Protein AF-A0A969NCY0-F1 (afdb_monomer_lite)

pLDDT: mean 91.74, std 10.06, range [54.0, 98.75]

Foldseek 3Di:
DVVLVVVLLVVCVVQLAQAFEEEEEQDQFQADDDPDPPDLDGHGAVLSLVLLLLQQVRPRYQYEYAYPDDPVSQVVNQVVSVVSNHHHNYYNADVCDACVNDVDDHCPPPGDGSYYGDVVVPHNRNPCSVVSSVVSVVCVVVVSHRDPPGHRPD

Secondary structure (DSSP, 8-state):
-HHHHHHHHHHHHHHT---EEEEE-SBTTTB-----TT-----BPTTHHHHHHHHHT-TTEEEEE---S-HHHHHHHHHHHHHTT---SEES--TT--TTS-SS---SSS---SEEE-GGGT--TTTHHHHHHHHHHHHHHHT----TT-----

Sequence (154 aa):
MITQIKKTFQVSHEKSWYETYWAFDFHGTIIKPTYDLNDRSLDYYPYAKRTMQMLSAREDIVLISWTSSYPHEIDEYLKKFEEDGIKFDHKQCNPGISSNMGNFGYYETKFYFNVLFEDKAGFQSDEEWEEIHEYLKWCEKTNYLPDPRWTAKY

Radius of gyration: 15.7 Å; chains: 1; bounding box: 36×31×40 Å

Structure (mmCIF, N/CA/C/O backbone):
data_AF-A0A969NCY0-F1
#
_entry.id   AF-A0A969NCY0-F1
#
loop_
_atom_site.group_PDB
_atom_site.id
_atom_site.type_symbol
_atom_site.label_atom_id
_atom_site.label_alt_id
_atom_site.label_comp_id
_atom_site.label_asym_id
_atom_site.label_entity_id
_atom_site.label_seq_id
_atom_site.pdbx_PDB_ins_code
_atom_site.Cartn_x
_atom_site.Cartn_y
_atom_site.Cartn_z
_atom_site.occupancy
_atom_site.B_iso_or_equiv
_atom_site.auth_seq_id
_atom_site.auth_comp_id
_atom_site.auth_asym_id
_atom_site.auth_atom_id
_atom_site.pdbx_PDB_model_num
ATOM 1 N N . MET A 1 1 ? 0.830 9.718 3.954 1.00 92.94 1 MET A N 1
ATOM 2 C CA . MET A 1 1 ? 0.309 8.784 2.929 1.00 92.94 1 MET A CA 1
ATOM 3 C C . MET A 1 1 ? -1.051 9.182 2.371 1.00 92.94 1 MET A C 1
ATOM 5 O O . MET A 1 1 ? -1.187 9.276 1.153 1.00 92.94 1 MET A O 1
ATOM 9 N N . ILE A 1 2 ? -2.058 9.452 3.209 1.00 96.06 2 ILE A N 1
ATOM 10 C CA . ILE A 1 2 ? -3.447 9.661 2.758 1.00 96.06 2 ILE A CA 1
ATOM 11 C C . ILE A 1 2 ? -3.612 10.683 1.619 1.00 96.06 2 ILE A C 1
ATOM 13 O O . ILE A 1 2 ? -4.373 10.467 0.677 1.00 96.06 2 ILE A O 1
ATOM 17 N N . THR A 1 3 ? -2.866 11.789 1.674 1.00 96.00 3 THR A N 1
ATOM 18 C CA . THR A 1 3 ? -2.910 12.861 0.676 1.00 96.00 3 THR A CA 1
ATOM 19 C C . THR A 1 3 ? -2.478 12.349 -0.694 1.00 96.00 3 THR A C 1
ATOM 21 O O . THR A 1 3 ? -3.076 12.713 -1.704 1.00 96.00 3 THR A O 1
ATOM 24 N N . GLN A 1 4 ? -1.478 11.464 -0.732 1.00 96.06 4 GLN A N 1
ATOM 25 C CA . GLN A 1 4 ? -0.986 10.859 -1.965 1.00 96.06 4 GLN A CA 1
ATOM 26 C C . GLN A 1 4 ? -1.998 9.866 -2.548 1.00 96.06 4 GLN A C 1
ATOM 28 O O . GLN A 1 4 ? -2.196 9.856 -3.762 1.00 96.06 4 GLN A O 1
ATOM 33 N N . ILE A 1 5 ? -2.690 9.091 -1.708 1.00 97.75 5 ILE A N 1
ATOM 34 C CA . ILE A 1 5 ? -3.761 8.183 -2.151 1.00 97.75 5 ILE A CA 1
ATOM 35 C C . ILE A 1 5 ? -4.934 8.977 -2.741 1.00 97.75 5 ILE A C 1
ATOM 37 O O . ILE A 1 5 ? -5.347 8.716 -3.869 1.00 97.75 5 ILE A O 1
ATOM 41 N N . LYS A 1 6 ? -5.416 10.007 -2.030 1.00 97.88 6 LYS A N 1
ATOM 42 C CA . LYS A 1 6 ? -6.488 10.900 -2.514 1.00 97.88 6 LYS A CA 1
ATOM 43 C C . LYS A 1 6 ? -6.127 11.532 -3.858 1.00 97.88 6 LYS A C 1
ATOM 45 O O . LYS A 1 6 ? -6.930 11.516 -4.786 1.00 97.88 6 LYS A O 1
ATOM 50 N N . LYS A 1 7 ? -4.896 12.039 -3.981 1.00 97.56 7 LYS A N 1
ATOM 51 C CA . LYS A 1 7 ? -4.375 12.596 -5.234 1.00 97.56 7 LYS A CA 1
ATOM 52 C C . LYS A 1 7 ? -4.307 11.545 -6.344 1.00 97.56 7 LYS A C 1
ATOM 54 O O . LYS A 1 7 ? -4.631 11.855 -7.484 1.00 97.56 7 LYS A O 1
ATOM 59 N N . THR A 1 8 ? -3.896 10.320 -6.024 1.00 96.62 8 THR A N 1
ATOM 60 C CA . THR A 1 8 ? -3.814 9.217 -6.993 1.00 96.62 8 THR A CA 1
ATOM 61 C C . THR A 1 8 ? -5.185 8.883 -7.565 1.00 96.62 8 THR A C 1
ATOM 63 O O . THR A 1 8 ? -5.330 8.851 -8.785 1.00 96.62 8 THR A O 1
ATOM 66 N N . PHE A 1 9 ? -6.206 8.729 -6.716 1.00 96.25 9 PHE A N 1
ATOM 67 C CA . PHE A 1 9 ? -7.572 8.510 -7.195 1.00 96.25 9 PHE A CA 1
ATOM 68 C C . PHE A 1 9 ? -8.100 9.711 -7.978 1.00 96.25 9 PHE A C 1
ATOM 70 O O . PHE A 1 9 ? -8.630 9.527 -9.068 1.00 96.25 9 PHE A O 1
ATOM 77 N N . GLN A 1 10 ? -7.872 10.944 -7.515 1.00 96.81 10 GLN A N 1
ATOM 78 C CA . GLN A 1 10 ? -8.254 12.132 -8.282 1.00 96.81 10 GLN A CA 1
ATOM 79 C C . GLN A 1 10 ? -7.663 12.111 -9.703 1.00 96.81 10 GLN A C 1
ATOM 81 O O . GLN A 1 10 ? -8.394 12.296 -10.675 1.00 96.81 10 GLN A O 1
ATOM 86 N N . VAL A 1 11 ? -6.362 11.837 -9.837 1.00 94.31 11 VAL A N 1
ATOM 87 C CA . VAL A 1 11 ? -5.693 11.747 -11.145 1.00 94.31 11 VAL A CA 1
ATOM 88 C C . VAL A 1 11 ? -6.251 10.594 -11.979 1.00 94.31 11 VAL A C 1
ATOM 90 O O . VAL A 1 11 ? -6.482 10.779 -13.172 1.00 94.31 11 VAL A O 1
ATOM 93 N N . SER A 1 12 ? -6.501 9.431 -11.373 1.00 93.69 12 SER A N 1
ATOM 94 C CA . SER A 1 12 ? -7.128 8.293 -12.058 1.00 93.69 12 SER A CA 1
ATOM 95 C C . SER A 1 12 ? -8.492 8.679 -12.644 1.00 93.69 12 SER A C 1
ATOM 97 O O . SER A 1 12 ? -8.733 8.437 -13.827 1.00 93.69 12 SER A O 1
ATOM 99 N N . HIS A 1 13 ? -9.329 9.398 -11.890 1.00 94.25 13 HIS A N 1
ATOM 100 C CA . HIS A 1 13 ? -10.603 9.921 -12.387 1.00 94.25 13 HIS A CA 1
ATOM 101 C C . HIS A 1 13 ? -10.423 10.950 -13.519 1.00 94.25 13 HIS A C 1
ATOM 103 O O . HIS A 1 13 ? -11.091 10.856 -14.550 1.00 94.25 13 HIS A O 1
ATOM 109 N N . GLU A 1 14 ? -9.503 11.909 -13.370 1.00 93.88 14 GLU A N 1
ATOM 110 C CA . GLU A 1 14 ? -9.234 12.947 -14.381 1.00 93.88 14 GLU A CA 1
ATOM 111 C C . GLU A 1 14 ? -8.685 12.376 -15.697 1.00 93.88 14 GLU A C 1
ATOM 113 O O . GLU A 1 14 ? -8.973 12.896 -16.778 1.00 93.88 14 GLU A O 1
ATOM 118 N N . LYS A 1 15 ? -7.876 11.316 -15.616 1.00 90.81 15 LYS A N 1
ATOM 119 C CA . LYS A 1 15 ? -7.240 10.666 -16.771 1.00 90.81 15 LYS A CA 1
ATOM 120 C C . LYS A 1 15 ? -8.022 9.478 -17.312 1.00 90.81 15 LYS A C 1
ATOM 122 O O . LYS A 1 15 ? -7.658 8.957 -18.366 1.00 90.81 15 LYS A O 1
ATOM 127 N N . SER A 1 16 ? -9.099 9.086 -16.634 1.00 93.00 16 SER A N 1
ATOM 128 C CA . SER A 1 16 ? -9.823 7.849 -16.914 1.00 93.00 16 SER A CA 1
ATOM 129 C C . SER A 1 16 ? -8.874 6.645 -16.908 1.00 93.00 16 SER A C 1
ATOM 131 O O . SER A 1 16 ? -8.824 5.890 -17.874 1.00 93.00 16 SER A O 1
ATOM 133 N N . TRP A 1 17 ? -8.065 6.508 -15.857 1.00 91.44 17 TRP A N 1
ATOM 134 C CA . TRP A 1 17 ? -7.261 5.311 -15.616 1.00 91.44 17 TRP A CA 1
ATOM 135 C C . TRP A 1 17 ? -8.047 4.370 -14.720 1.00 91.44 17 TRP A C 1
ATOM 137 O O . TRP A 1 17 ? -8.427 4.769 -13.621 1.00 91.44 17 TRP A O 1
ATOM 147 N N . TYR A 1 18 ? -8.288 3.149 -15.190 1.00 92.75 18 TYR A N 1
ATOM 148 C CA . TYR A 1 18 ? -8.900 2.123 -14.355 1.00 92.75 18 TYR A CA 1
ATOM 149 C C . TYR A 1 18 ? -7.905 1.621 -13.309 1.00 92.75 18 TYR A C 1
ATOM 151 O O . TYR A 1 18 ? -8.129 1.814 -12.124 1.00 92.75 18 TYR A O 1
ATOM 159 N N . GLU A 1 19 ? -6.766 1.089 -13.750 1.00 92.06 19 GLU A N 1
ATOM 160 C CA . GLU A 1 19 ? -5.767 0.513 -12.851 1.00 92.06 19 GLU A CA 1
ATOM 161 C C . GLU A 1 19 ? -4.801 1.557 -12.283 1.00 92.06 19 GLU A C 1
ATOM 163 O O . GLU A 1 19 ? -4.302 2.440 -12.992 1.00 92.06 19 GLU A O 1
ATOM 168 N N . THR A 1 20 ? -4.463 1.393 -11.005 1.00 93.69 20 THR A N 1
ATOM 169 C CA . THR A 1 20 ? -3.332 2.073 -10.361 1.00 93.69 20 THR A CA 1
ATOM 170 C C . THR A 1 20 ? -2.407 1.062 -9.685 1.00 93.69 20 THR A C 1
ATOM 172 O O . THR A 1 20 ? -2.855 0.055 -9.155 1.00 93.69 20 THR A O 1
ATOM 175 N N . TYR A 1 21 ? -1.102 1.331 -9.687 1.00 94.50 21 TYR A N 1
ATOM 176 C CA . TYR A 1 21 ? -0.048 0.397 -9.278 1.00 94.50 21 TYR A CA 1
ATOM 177 C C . TYR A 1 21 ? 0.490 0.770 -7.896 1.00 94.50 21 TYR A C 1
ATOM 179 O O . TYR A 1 21 ? 0.992 1.882 -7.704 1.00 94.50 21 TYR A O 1
ATOM 187 N N . TRP A 1 22 ? 0.344 -0.119 -6.918 1.00 97.56 22 TRP A N 1
ATOM 188 C CA . TRP A 1 22 ? 0.642 0.152 -5.512 1.00 97.56 22 TRP A CA 1
ATOM 189 C C . TRP A 1 22 ? 1.689 -0.841 -5.013 1.00 97.56 22 TRP A C 1
ATOM 191 O O . TRP A 1 22 ? 1.465 -2.049 -5.002 1.00 97.56 22 TRP A O 1
ATOM 201 N N . ALA A 1 23 ? 2.847 -0.324 -4.616 1.00 97.88 23 ALA A N 1
ATOM 202 C CA . ALA A 1 23 ? 3.978 -1.120 -4.158 1.00 97.88 23 ALA A CA 1
ATOM 203 C C . ALA A 1 23 ? 4.056 -1.120 -2.629 1.00 97.88 23 ALA A C 1
ATOM 205 O O . ALA A 1 23 ? 3.915 -0.060 -2.015 1.00 97.88 23 ALA A O 1
ATOM 206 N N . PHE A 1 24 ? 4.298 -2.286 -2.030 1.00 98.44 24 PHE A N 1
ATOM 207 C CA . PHE A 1 24 ? 4.342 -2.457 -0.577 1.00 98.44 24 PHE A CA 1
ATOM 208 C C . PHE A 1 24 ? 5.585 -3.208 -0.121 1.00 98.44 24 PHE A C 1
ATOM 210 O O . PHE A 1 24 ? 5.797 -4.349 -0.538 1.00 98.44 24 PHE A O 1
ATOM 217 N N . ASP A 1 25 ? 6.322 -2.621 0.816 1.00 97.81 25 ASP A N 1
ATOM 218 C CA . ASP A 1 25 ? 7.217 -3.392 1.672 1.00 97.81 25 ASP A CA 1
ATOM 219 C C . ASP A 1 25 ? 6.415 -4.207 2.697 1.00 97.81 25 ASP A C 1
ATOM 221 O O . ASP A 1 25 ? 5.229 -3.972 2.954 1.00 97.81 25 ASP A O 1
ATOM 225 N N . PHE A 1 26 ? 7.063 -5.211 3.277 1.00 96.62 26 PHE A N 1
ATOM 226 C CA . PHE A 1 26 ? 6.469 -6.087 4.278 1.00 96.62 26 PHE A CA 1
ATOM 227 C C . PHE A 1 26 ? 6.839 -5.629 5.685 1.00 96.62 26 PHE A C 1
ATOM 229 O O . PHE A 1 26 ? 5.966 -5.206 6.449 1.00 96.62 26 PHE A O 1
ATOM 236 N N . HIS A 1 27 ? 8.124 -5.705 6.025 1.00 96.00 27 HIS A N 1
ATOM 237 C CA . HIS A 1 27 ? 8.624 -5.470 7.375 1.00 96.00 27 HIS A CA 1
ATOM 238 C C . HIS A 1 27 ? 8.675 -3.982 7.702 1.00 96.00 27 HIS A C 1
ATOM 240 O O . HIS A 1 27 ? 9.209 -3.193 6.941 1.00 96.00 27 HIS A O 1
ATOM 246 N N . GLY A 1 28 ? 8.119 -3.592 8.845 1.00 96.38 28 GLY A N 1
ATOM 247 C CA . GLY A 1 28 ? 7.993 -2.180 9.204 1.00 96.38 28 GLY A CA 1
ATOM 248 C C . GLY A 1 28 ? 6.834 -1.477 8.499 1.00 96.38 28 GLY A C 1
ATOM 249 O O . GLY A 1 28 ? 6.498 -0.368 8.893 1.00 96.38 28 GLY A O 1
ATOM 250 N 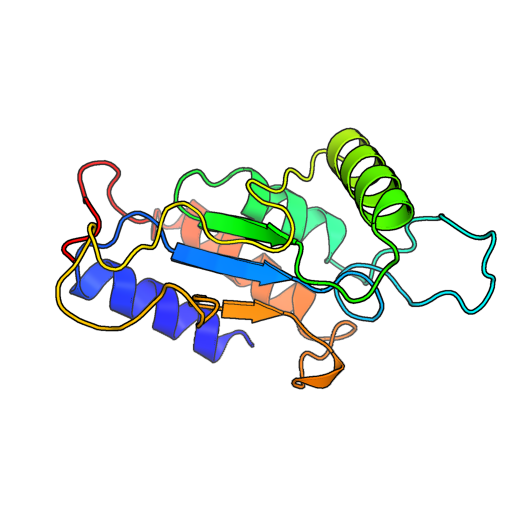N . THR A 1 29 ? 6.174 -2.127 7.531 1.00 97.94 29 THR A N 1
ATOM 251 C CA . THR A 1 29 ? 5.093 -1.549 6.715 1.00 97.94 29 THR A CA 1
ATOM 252 C C . THR A 1 29 ? 3.754 -2.250 6.959 1.00 97.94 29 THR A C 1
ATOM 254 O O . THR A 1 29 ? 2.833 -1.666 7.531 1.00 97.94 29 THR A O 1
ATOM 257 N N . ILE A 1 30 ? 3.624 -3.520 6.563 1.00 98.31 30 ILE A N 1
ATOM 258 C CA . ILE A 1 30 ? 2.405 -4.324 6.775 1.00 98.31 30 ILE A CA 1
ATOM 259 C C . ILE A 1 30 ? 2.504 -5.101 8.091 1.00 98.31 30 ILE A C 1
ATOM 261 O O . ILE A 1 30 ? 1.542 -5.159 8.864 1.00 98.31 30 ILE A O 1
ATOM 265 N N . ILE A 1 31 ? 3.678 -5.681 8.344 1.00 97.56 31 ILE A N 1
ATOM 266 C CA . ILE A 1 31 ? 3.986 -6.495 9.521 1.00 97.56 31 ILE A CA 1
ATOM 267 C C . ILE A 1 31 ? 5.156 -5.893 10.290 1.00 97.56 31 ILE A C 1
ATOM 269 O O . ILE A 1 31 ? 6.061 -5.295 9.705 1.00 97.56 31 ILE A O 1
ATOM 273 N N . LYS A 1 32 ? 5.164 -6.065 11.609 1.00 96.12 32 LYS A N 1
ATOM 274 C CA . LYS A 1 32 ? 6.270 -5.630 12.455 1.00 96.12 32 LYS A CA 1
ATOM 275 C C . LYS A 1 32 ? 7.542 -6.398 12.075 1.00 96.12 32 LYS A C 1
ATOM 277 O O . LYS A 1 32 ? 7.474 -7.589 11.761 1.00 96.12 32 LYS A O 1
ATOM 282 N N . PRO A 1 33 ? 8.709 -5.734 12.055 1.00 93.00 33 PRO A N 1
ATOM 283 C CA . PRO A 1 33 ? 9.962 -6.407 11.755 1.00 93.00 33 PRO A CA 1
ATOM 284 C C . PRO A 1 33 ? 10.301 -7.410 12.862 1.00 93.00 33 PRO A C 1
ATOM 286 O O . PRO A 1 33 ? 10.153 -7.114 14.049 1.00 93.00 33 PRO A O 1
ATOM 289 N N . THR A 1 34 ? 10.808 -8.576 12.473 1.00 86.44 34 THR A N 1
ATOM 290 C CA . THR A 1 34 ? 11.402 -9.549 13.392 1.00 86.44 34 THR A CA 1
ATOM 291 C C . THR A 1 34 ? 12.913 -9.559 13.155 1.00 86.44 34 THR A C 1
ATOM 293 O O . THR A 1 34 ? 13.381 -9.502 12.020 1.00 86.44 34 THR A O 1
ATOM 296 N N . TYR A 1 35 ? 13.704 -9.587 14.229 1.00 78.81 35 TYR A N 1
ATOM 297 C CA . TYR A 1 35 ? 15.164 -9.752 14.131 1.00 78.81 35 TYR A CA 1
ATOM 298 C C . TYR A 1 35 ? 15.589 -11.222 14.266 1.00 78.81 35 TYR A C 1
ATOM 300 O O . TYR A 1 35 ? 16.781 -11.530 14.260 1.00 78.81 35 TYR A O 1
ATOM 308 N N . ASP A 1 36 ? 14.619 -12.131 14.398 1.00 83.38 36 ASP A N 1
ATOM 309 C CA . ASP A 1 36 ? 14.837 -13.572 14.377 1.00 83.38 36 ASP A CA 1
ATOM 310 C C . ASP A 1 36 ? 14.699 -14.085 12.942 1.00 83.38 36 ASP A C 1
ATOM 312 O O . ASP A 1 36 ? 13.612 -14.111 12.366 1.00 83.38 36 ASP A O 1
ATOM 316 N N . LEU A 1 37 ? 15.821 -14.539 12.385 1.00 75.38 37 LEU A N 1
ATOM 317 C CA . LEU A 1 37 ? 15.901 -15.091 11.035 1.00 75.38 37 LEU A CA 1
ATOM 318 C C . LEU A 1 37 ? 15.066 -16.360 10.837 1.00 75.38 37 LEU A C 1
ATOM 320 O O . LEU A 1 37 ? 14.914 -16.771 9.692 1.00 75.38 37 LEU A O 1
ATOM 324 N N . ASN A 1 38 ? 14.513 -16.971 11.886 1.00 81.50 38 ASN A N 1
ATOM 325 C CA . ASN A 1 38 ? 13.611 -18.123 11.786 1.00 81.50 38 ASN A CA 1
ATOM 326 C C . ASN A 1 38 ? 12.146 -17.769 12.068 1.00 81.50 38 ASN A C 1
ATOM 328 O O . ASN A 1 38 ? 11.263 -18.589 11.811 1.00 81.50 38 ASN A O 1
ATOM 332 N N . ASP A 1 39 ? 11.870 -16.568 12.582 1.00 84.69 39 ASP A N 1
ATOM 333 C CA . ASP A 1 39 ? 10.503 -16.123 12.807 1.00 84.69 39 ASP A CA 1
ATOM 334 C C . ASP A 1 39 ? 9.885 -15.697 11.475 1.00 84.69 39 ASP A C 1
ATOM 336 O O . ASP A 1 39 ? 10.432 -14.891 10.720 1.00 84.69 39 ASP A O 1
ATOM 340 N N . ARG A 1 40 ? 8.740 -16.295 11.167 1.00 82.38 40 ARG A N 1
ATOM 341 C CA . ARG A 1 40 ? 7.941 -16.001 9.976 1.00 82.38 40 ARG A CA 1
ATOM 342 C C . ARG A 1 40 ? 6.495 -15.689 10.354 1.00 82.38 40 ARG A C 1
ATOM 344 O O . ARG A 1 40 ? 5.590 -15.906 9.546 1.00 82.38 40 ARG A O 1
ATOM 351 N N . SER A 1 41 ? 6.240 -15.312 11.600 1.00 89.19 41 SER A N 1
ATOM 352 C CA . SER A 1 41 ? 4.918 -14.896 12.050 1.00 89.19 41 SER A CA 1
ATOM 353 C C . SER A 1 41 ? 4.506 -13.586 11.374 1.00 89.19 41 SER A C 1
ATOM 355 O O . SER A 1 41 ? 5.339 -12.752 11.021 1.00 89.19 41 SER A O 1
ATOM 357 N N . LEU A 1 42 ? 3.202 -13.426 11.148 1.00 93.81 42 LEU A N 1
ATOM 358 C CA . LEU A 1 42 ? 2.634 -12.178 10.649 1.00 93.81 42 LEU A CA 1
ATOM 359 C C . LEU A 1 42 ? 2.066 -11.387 11.829 1.00 93.81 42 LEU A C 1
ATOM 361 O O . LEU A 1 42 ? 0.875 -11.475 12.131 1.00 93.81 42 LEU A O 1
ATOM 365 N N . ASP A 1 43 ? 2.917 -10.632 12.523 1.00 96.50 43 ASP A N 1
ATOM 366 C CA . ASP A 1 43 ? 2.448 -9.632 13.489 1.00 96.50 43 ASP A CA 1
ATOM 367 C C . ASP A 1 43 ? 2.108 -8.341 12.740 1.00 96.50 43 ASP A C 1
ATOM 369 O O . ASP A 1 43 ? 2.982 -7.538 12.426 1.00 96.50 43 ASP A O 1
ATOM 373 N N . TYR A 1 44 ? 0.839 -8.167 12.384 1.00 98.25 44 TYR A N 1
ATOM 374 C CA . TYR A 1 44 ? 0.381 -7.005 11.628 1.00 98.25 44 TYR A CA 1
ATOM 375 C C . TYR A 1 44 ? 0.417 -5.720 12.455 1.00 98.25 44 TYR A C 1
ATOM 377 O O . TYR A 1 44 ? 0.081 -5.706 13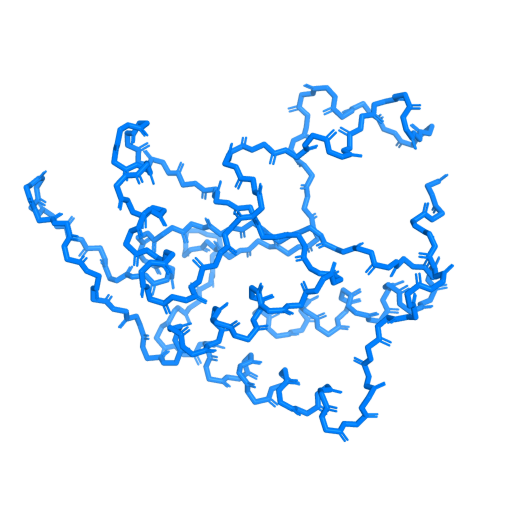.643 1.00 98.25 44 TYR A O 1
ATOM 385 N N . TYR A 1 45 ? 0.704 -4.602 11.789 1.00 98.31 45 TYR A N 1
ATOM 386 C CA . TYR A 1 45 ? 0.391 -3.295 12.360 1.00 98.31 45 TYR A CA 1
ATOM 387 C C . TYR A 1 45 ? -1.126 -3.134 12.562 1.00 98.31 45 TYR A C 1
ATOM 389 O O . TYR A 1 45 ? -1.921 -3.750 11.832 1.00 98.31 45 TYR A O 1
ATOM 397 N N . PRO A 1 46 ? -1.563 -2.313 13.537 1.00 98.12 46 PRO A N 1
ATOM 398 C CA . PRO A 1 46 ? -2.974 -1.994 13.701 1.00 98.12 46 PRO A CA 1
ATOM 399 C C . PRO A 1 46 ? -3.591 -1.574 12.364 1.00 98.12 46 PRO A C 1
ATOM 401 O O . PRO A 1 46 ? -3.006 -0.806 11.612 1.00 98.12 46 PRO A O 1
ATOM 404 N N . TYR A 1 47 ? -4.781 -2.098 12.059 1.00 98.38 47 TYR A N 1
ATOM 405 C CA . TYR A 1 47 ? -5.536 -1.814 10.830 1.00 98.38 47 TYR A CA 1
ATOM 406 C C . TYR A 1 47 ? -4.898 -2.327 9.522 1.00 98.38 47 TYR A C 1
ATOM 408 O O . TYR A 1 47 ? -5.628 -2.485 8.545 1.00 98.38 47 TYR A O 1
ATOM 416 N N . ALA A 1 48 ? -3.612 -2.693 9.490 1.00 98.56 48 ALA A N 1
ATOM 417 C CA . ALA A 1 48 ? -2.923 -3.131 8.274 1.00 98.56 48 ALA A CA 1
ATOM 418 C C . ALA A 1 48 ? -3.613 -4.327 7.606 1.00 98.56 48 ALA A C 1
ATOM 420 O O . ALA A 1 48 ? -4.002 -4.234 6.446 1.00 98.56 48 ALA A O 1
ATOM 421 N N . LYS A 1 49 ? -3.859 -5.420 8.347 1.00 98.69 49 LYS A N 1
ATOM 422 C CA . LYS A 1 49 ? -4.484 -6.640 7.796 1.00 98.69 49 LYS A CA 1
ATOM 423 C C . LYS A 1 49 ? -5.811 -6.351 7.090 1.00 98.69 49 LYS A C 1
ATOM 425 O O . LYS A 1 49 ? -5.984 -6.696 5.927 1.00 98.69 49 LYS A O 1
ATOM 430 N N . ARG A 1 50 ? -6.736 -5.675 7.777 1.00 98.44 50 ARG A N 1
ATOM 431 C CA . ARG A 1 50 ? -8.068 -5.357 7.236 1.00 98.44 50 ARG A CA 1
ATOM 432 C C . ARG A 1 50 ? -8.009 -4.375 6.066 1.00 98.44 50 ARG A C 1
ATOM 434 O O . ARG A 1 50 ? -8.789 -4.500 5.131 1.00 98.44 50 ARG A O 1
ATOM 441 N N . THR A 1 51 ? -7.083 -3.417 6.093 1.00 98.62 51 THR A N 1
ATOM 442 C CA . THR A 1 51 ? -6.879 -2.480 4.981 1.00 98.62 51 THR A CA 1
ATOM 443 C C . THR A 1 51 ? -6.298 -3.186 3.764 1.00 98.62 51 THR A C 1
ATOM 445 O O . THR A 1 51 ? -6.788 -2.979 2.659 1.00 98.62 51 THR A O 1
ATOM 448 N N . MET A 1 52 ? -5.323 -4.074 3.957 1.00 98.75 52 MET A N 1
ATOM 449 C CA . MET A 1 52 ? -4.754 -4.884 2.881 1.00 98.75 52 MET A CA 1
ATOM 450 C C . MET A 1 52 ? -5.789 -5.825 2.262 1.00 98.75 52 MET A C 1
ATOM 452 O O . MET A 1 52 ? -5.827 -5.943 1.044 1.00 98.75 52 MET A O 1
ATOM 456 N N . GLN A 1 53 ? -6.673 -6.426 3.065 1.00 98.69 53 GLN A N 1
ATOM 457 C CA . GLN A 1 53 ? -7.790 -7.228 2.554 1.00 98.69 53 GLN A CA 1
ATOM 458 C C . GLN A 1 53 ? -8.706 -6.398 1.640 1.00 98.69 53 GLN A C 1
ATOM 460 O O . GLN A 1 53 ? -9.009 -6.838 0.533 1.00 98.69 53 GLN A O 1
ATOM 465 N N . MET A 1 54 ? -9.085 -5.179 2.053 1.00 98.31 54 MET A N 1
ATOM 466 C CA . MET A 1 54 ? -9.888 -4.268 1.220 1.00 98.31 54 MET A CA 1
ATOM 467 C C . MET A 1 54 ? -9.173 -3.884 -0.077 1.00 98.31 54 MET A C 1
ATOM 469 O O . MET A 1 54 ? -9.780 -3.901 -1.142 1.00 98.31 54 MET A O 1
ATOM 473 N N . LEU A 1 55 ? -7.884 -3.547 0.006 1.00 98.12 55 LEU A N 1
ATOM 474 C CA . LEU A 1 55 ? -7.082 -3.189 -1.162 1.00 98.12 55 LEU A CA 1
ATOM 475 C C . LEU A 1 55 ? -6.969 -4.363 -2.140 1.00 98.12 55 LEU A C 1
ATOM 477 O O . LEU A 1 55 ? -7.221 -4.181 -3.321 1.00 98.12 55 LEU A O 1
ATOM 481 N N . SER A 1 56 ? -6.676 -5.569 -1.649 1.00 98.12 56 SER A N 1
ATOM 482 C CA . SER A 1 56 ? -6.525 -6.764 -2.492 1.00 98.12 56 SER A CA 1
ATOM 483 C C . SER A 1 56 ? -7.829 -7.284 -3.103 1.00 98.12 56 SER A C 1
ATOM 485 O O . SER A 1 56 ? -7.800 -8.108 -4.011 1.00 98.12 56 SER A O 1
ATOM 487 N N . ALA A 1 57 ? -8.982 -6.835 -2.602 1.00 97.31 57 ALA A N 1
ATOM 488 C CA . ALA A 1 57 ? -10.284 -7.170 -3.169 1.00 97.31 57 ALA A CA 1
ATOM 489 C C . ALA A 1 57 ? -10.679 -6.249 -4.340 1.00 97.31 57 ALA A C 1
ATOM 491 O O . ALA A 1 57 ? -11.704 -6.485 -4.981 1.00 97.31 57 ALA A O 1
ATOM 492 N N . ARG A 1 58 ? -9.905 -5.187 -4.602 1.00 95.31 58 ARG A N 1
ATOM 493 C CA . ARG A 1 58 ? -10.185 -4.197 -5.642 1.00 95.31 58 ARG A CA 1
ATOM 494 C C . ARG A 1 58 ? -9.447 -4.528 -6.931 1.00 95.31 58 ARG A C 1
ATOM 496 O O . ARG A 1 58 ? -8.232 -4.434 -6.990 1.00 95.31 58 ARG A O 1
ATOM 503 N N . GLU A 1 59 ? -10.204 -4.807 -7.987 1.00 94.56 59 GLU A N 1
ATOM 504 C CA . GLU A 1 59 ? -9.659 -5.070 -9.329 1.00 94.56 59 GLU A CA 1
ATOM 505 C C . GLU A 1 59 ? -9.009 -3.831 -9.977 1.00 94.56 59 GLU A C 1
ATOM 507 O O . GLU A 1 59 ? -8.227 -3.958 -10.911 1.00 94.56 59 GLU A O 1
ATOM 512 N N . ASP A 1 60 ? -9.300 -2.625 -9.478 1.00 94.69 60 ASP A N 1
ATOM 513 C CA . ASP A 1 60 ? -8.732 -1.369 -9.981 1.00 94.69 60 ASP A CA 1
ATOM 514 C C . ASP A 1 60 ? -7.382 -0.987 -9.326 1.00 94.69 60 ASP A C 1
ATOM 516 O O . ASP A 1 60 ? -6.770 0.033 -9.666 1.00 94.69 60 ASP A O 1
ATOM 520 N N . ILE A 1 61 ? -6.890 -1.799 -8.383 1.00 96.00 61 ILE A N 1
ATOM 521 C CA . ILE A 1 61 ? -5.609 -1.588 -7.701 1.00 96.00 61 ILE A CA 1
ATOM 522 C C . ILE A 1 61 ? -4.718 -2.810 -7.914 1.00 96.00 61 ILE A C 1
ATOM 524 O O . ILE A 1 61 ? -5.014 -3.891 -7.426 1.00 96.00 61 ILE A O 1
ATOM 528 N N . VAL A 1 62 ? -3.579 -2.607 -8.575 1.00 95.75 62 VAL A N 1
ATOM 529 C CA . VAL A 1 62 ? -2.547 -3.631 -8.760 1.00 95.75 62 VAL A CA 1
ATOM 530 C C . VAL A 1 62 ? -1.601 -3.603 -7.560 1.00 95.75 62 VAL A C 1
ATOM 532 O O . VAL A 1 62 ? -0.797 -2.674 -7.418 1.00 95.75 62 VAL A O 1
ATOM 535 N N . LEU A 1 63 ? -1.690 -4.611 -6.695 1.00 97.81 63 LEU A N 1
ATOM 536 C CA . LEU A 1 63 ? -0.859 -4.780 -5.505 1.00 97.81 63 LEU A CA 1
ATOM 537 C C . LEU A 1 63 ? 0.441 -5.495 -5.870 1.00 97.81 63 LEU A C 1
ATOM 539 O O . LEU A 1 63 ? 0.454 -6.649 -6.301 1.00 97.81 63 LEU A O 1
ATOM 543 N N . ILE A 1 64 ? 1.564 -4.828 -5.625 1.00 98.00 64 ILE A N 1
ATOM 544 C CA . ILE A 1 64 ? 2.896 -5.358 -5.908 1.00 98.00 64 ILE A CA 1
ATOM 545 C C . ILE A 1 64 ? 3.660 -5.515 -4.601 1.00 98.00 64 ILE A C 1
ATOM 547 O O . ILE A 1 64 ? 3.855 -4.540 -3.870 1.00 98.00 64 ILE A O 1
ATOM 551 N N . SER A 1 65 ? 4.149 -6.723 -4.318 1.00 97.62 65 SER A N 1
ATOM 552 C CA . SER A 1 65 ? 5.102 -6.893 -3.223 1.00 97.62 65 SER A CA 1
ATOM 553 C C . SER A 1 65 ? 6.444 -6.296 -3.635 1.00 97.62 65 SER A C 1
ATOM 555 O O . SER A 1 65 ? 7.020 -6.717 -4.645 1.00 97.62 65 SER A O 1
ATOM 557 N N . TRP A 1 66 ? 6.945 -5.353 -2.852 1.00 97.38 66 TRP A N 1
ATOM 558 C CA . TRP A 1 66 ? 8.173 -4.611 -3.099 1.00 97.38 66 TRP A CA 1
ATOM 559 C C . TRP A 1 66 ? 9.000 -4.549 -1.815 1.00 97.38 66 TRP A C 1
ATOM 561 O O . TRP A 1 66 ? 8.896 -3.609 -1.041 1.00 97.38 66 TRP A O 1
ATOM 571 N N . THR A 1 67 ? 9.775 -5.602 -1.560 1.00 95.75 67 THR A N 1
ATOM 572 C CA . THR A 1 67 ? 10.468 -5.811 -0.279 1.00 95.75 67 THR A CA 1
ATOM 573 C C . THR A 1 67 ? 11.920 -6.232 -0.484 1.00 95.75 67 THR A C 1
ATOM 575 O O . THR A 1 67 ? 12.296 -6.688 -1.559 1.00 95.75 67 THR A O 1
ATOM 578 N N . SER A 1 68 ? 12.771 -6.119 0.531 1.00 93.56 68 SER A N 1
ATOM 579 C CA . SER A 1 68 ? 14.159 -6.597 0.467 1.00 93.56 68 SER A CA 1
ATOM 580 C C . SER A 1 68 ? 14.369 -8.014 1.021 1.00 93.56 68 SER A C 1
ATOM 582 O O . SER A 1 68 ? 15.519 -8.431 1.158 1.00 93.56 68 SER A O 1
ATOM 584 N N . SER A 1 69 ? 13.305 -8.747 1.373 1.00 91.62 69 SER A N 1
ATOM 585 C CA . SER A 1 69 ? 13.402 -10.131 1.870 1.00 91.62 69 SER A CA 1
ATOM 586 C C . SER A 1 69 ? 14.038 -11.085 0.851 1.00 91.62 69 SER A C 1
ATOM 588 O O . SER A 1 69 ? 14.027 -10.837 -0.361 1.00 91.62 69 SER A O 1
ATOM 590 N N . TYR A 1 70 ? 14.574 -12.215 1.322 1.00 92.38 70 TYR A N 1
ATOM 591 C CA . TYR A 1 70 ? 15.121 -13.217 0.409 1.00 92.38 70 TYR A CA 1
ATOM 592 C C . TYR A 1 70 ? 14.012 -13.822 -0.468 1.00 92.38 70 TYR A C 1
ATOM 594 O O . TYR A 1 70 ? 12.891 -13.996 0.005 1.00 92.38 70 TYR A O 1
ATOM 602 N N . PRO A 1 71 ? 14.299 -14.229 -1.721 1.00 93.00 71 PRO A N 1
ATOM 603 C CA . PRO A 1 71 ? 13.264 -14.700 -2.645 1.00 93.00 71 PRO A CA 1
ATOM 604 C C . PRO A 1 71 ? 12.342 -15.802 -2.099 1.00 93.00 71 PRO A C 1
ATOM 606 O O . PRO A 1 71 ? 11.138 -15.738 -2.320 1.00 93.00 71 PRO A O 1
ATOM 609 N N . HIS A 1 72 ? 12.893 -16.773 -1.362 1.00 92.12 72 HIS A N 1
ATOM 610 C CA . HIS A 1 72 ? 12.114 -17.855 -0.750 1.00 92.12 72 HIS A CA 1
ATOM 611 C C . HIS A 1 72 ? 11.222 -17.365 0.402 1.00 92.12 72 HIS A C 1
ATOM 613 O O . HIS A 1 72 ? 10.109 -17.852 0.562 1.00 92.12 72 HIS A O 1
ATOM 619 N N . GLU A 1 73 ? 11.668 -16.365 1.166 1.00 92.75 73 GLU A N 1
ATOM 620 C CA . GLU A 1 73 ? 10.872 -15.756 2.236 1.00 92.75 73 GLU A CA 1
ATOM 621 C C . GLU A 1 73 ? 9.714 -14.952 1.664 1.00 92.75 73 GLU A C 1
ATOM 623 O O . GLU A 1 73 ? 8.615 -15.000 2.206 1.00 92.75 73 GLU A O 1
ATOM 628 N N . ILE A 1 74 ? 9.938 -14.246 0.548 1.00 94.69 74 ILE A N 1
ATOM 629 C CA . ILE A 1 74 ? 8.861 -13.530 -0.142 1.00 94.69 74 ILE A CA 1
ATOM 630 C C . ILE A 1 74 ? 7.744 -14.513 -0.504 1.00 94.69 74 ILE A C 1
ATOM 632 O O . ILE A 1 74 ? 6.581 -14.222 -0.249 1.00 94.69 74 ILE A O 1
ATOM 636 N N . ASP A 1 75 ? 8.083 -15.691 -1.033 1.00 95.62 75 ASP A N 1
ATOM 637 C CA . ASP A 1 75 ? 7.090 -16.715 -1.379 1.00 95.62 75 ASP A CA 1
ATOM 638 C C . ASP A 1 75 ? 6.342 -17.255 -0.147 1.00 95.62 75 ASP A C 1
ATOM 640 O O . ASP A 1 75 ? 5.123 -17.435 -0.189 1.00 95.62 75 ASP A O 1
ATOM 644 N N . GLU A 1 76 ? 7.035 -17.459 0.975 1.00 95.31 76 GLU A N 1
ATOM 645 C CA . GLU A 1 76 ? 6.404 -17.857 2.239 1.00 95.31 76 GLU A CA 1
ATOM 646 C C . GLU A 1 76 ? 5.459 -16.784 2.794 1.00 95.31 76 GLU A C 1
ATOM 648 O O . GLU A 1 76 ? 4.362 -17.109 3.258 1.00 95.31 76 GLU A O 1
ATOM 653 N N . TYR A 1 77 ? 5.859 -15.511 2.739 1.00 96.62 77 TYR A N 1
ATOM 654 C CA . TYR A 1 77 ? 5.023 -14.393 3.172 1.00 96.62 77 TYR A CA 1
ATOM 655 C C . TYR A 1 77 ? 3.796 -14.238 2.285 1.00 96.62 77 TYR A C 1
ATOM 657 O O . TYR A 1 77 ? 2.690 -14.143 2.809 1.00 96.62 77 TYR A O 1
ATOM 665 N N . LEU A 1 78 ? 3.964 -14.275 0.961 1.00 97.38 78 LEU A N 1
ATOM 666 C CA . LEU A 1 78 ? 2.852 -14.199 0.014 1.00 97.38 78 LEU A CA 1
ATOM 667 C C . LEU A 1 78 ? 1.836 -15.318 0.2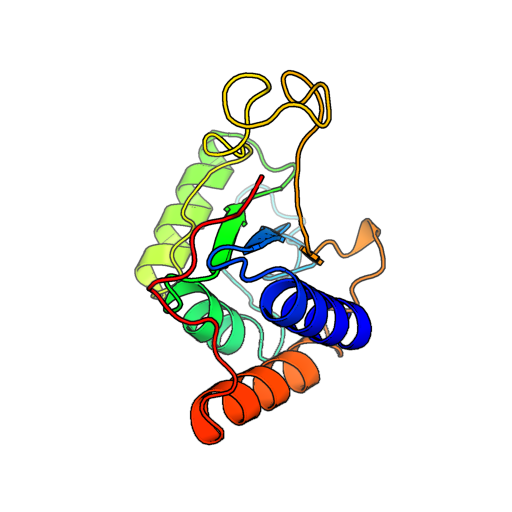47 1.00 97.38 78 LEU A C 1
ATOM 669 O O . LEU A 1 78 ? 0.637 -15.049 0.266 1.00 97.38 78 LEU A O 1
ATOM 673 N N . LYS A 1 79 ? 2.300 -16.544 0.517 1.00 97.50 79 LYS A N 1
ATOM 674 C CA . LYS A 1 79 ? 1.412 -17.656 0.872 1.00 97.50 79 LYS A CA 1
ATOM 675 C C . LYS A 1 79 ? 0.611 -17.368 2.147 1.00 97.50 79 LYS A C 1
ATOM 677 O O . LYS A 1 79 ? -0.595 -17.584 2.168 1.00 97.50 79 LYS A O 1
ATOM 682 N N . LYS A 1 80 ? 1.259 -16.871 3.204 1.00 97.62 80 LYS A N 1
ATOM 683 C CA . LYS A 1 80 ? 0.576 -16.541 4.469 1.00 97.62 80 LYS A CA 1
ATOM 684 C C . LYS A 1 80 ? -0.382 -15.360 4.325 1.00 97.62 80 LYS A C 1
ATOM 686 O O . LYS A 1 80 ? -1.460 -15.376 4.908 1.00 97.62 80 LYS A O 1
ATOM 691 N N . PHE A 1 81 ? -0.018 -14.356 3.528 1.00 98.38 81 PHE A N 1
ATOM 692 C CA . PHE A 1 81 ? -0.919 -13.265 3.172 1.00 98.38 81 PHE A CA 1
ATOM 693 C C . PHE A 1 81 ? -2.154 -13.794 2.441 1.00 98.38 81 PHE A C 1
ATOM 695 O O . PHE A 1 81 ? -3.268 -13.416 2.799 1.00 98.38 81 PHE A O 1
ATOM 702 N N . GLU A 1 82 ? -1.982 -14.718 1.494 1.00 98.12 82 GLU A N 1
ATOM 703 C CA . GLU A 1 82 ? -3.100 -15.329 0.773 1.00 98.12 82 GLU A CA 1
ATOM 704 C C . GLU A 1 82 ? -4.011 -16.154 1.697 1.00 98.12 82 GLU A C 1
ATOM 706 O O . GLU A 1 82 ? -5.234 -16.039 1.599 1.00 98.12 82 GLU A O 1
ATOM 711 N N . GLU A 1 83 ? -3.441 -16.923 2.633 1.00 98.12 83 GLU A N 1
ATOM 712 C CA . GLU A 1 83 ? -4.189 -17.632 3.688 1.00 98.12 83 GLU A CA 1
ATOM 713 C C . GLU A 1 83 ? -5.032 -16.666 4.543 1.00 98.12 83 GLU A C 1
ATOM 715 O O . GLU A 1 83 ? -6.138 -17.003 4.969 1.00 98.12 83 GLU A O 1
ATOM 720 N N . ASP A 1 84 ? -4.543 -15.439 4.722 1.00 98.31 84 ASP A N 1
ATOM 721 C CA . ASP A 1 84 ? -5.224 -14.342 5.406 1.00 98.31 84 ASP A CA 1
ATOM 722 C C . ASP A 1 84 ? -6.143 -13.503 4.498 1.00 98.31 84 ASP A C 1
ATOM 724 O O . ASP A 1 84 ? -6.702 -12.493 4.941 1.00 98.31 84 ASP A O 1
ATOM 728 N N . GLY A 1 85 ? -6.351 -13.916 3.245 1.00 98.31 85 GLY A N 1
ATOM 729 C CA . GLY A 1 85 ? -7.229 -13.241 2.288 1.00 98.31 85 GLY A CA 1
ATOM 730 C C . GLY A 1 85 ? -6.644 -11.961 1.687 1.00 98.31 85 GLY A C 1
ATOM 731 O O . GLY A 1 85 ? -7.405 -11.120 1.218 1.00 98.31 85 GLY A O 1
ATOM 732 N N . ILE A 1 86 ? -5.320 -11.798 1.718 1.00 98.69 86 ILE A N 1
ATOM 733 C CA . ILE A 1 86 ? -4.584 -10.692 1.098 1.00 98.69 86 ILE A CA 1
ATOM 734 C C . ILE A 1 86 ? -3.847 -11.236 -0.124 1.00 98.69 86 ILE A C 1
ATOM 736 O O . ILE A 1 86 ? -2.917 -12.031 0.004 1.00 98.69 86 ILE A O 1
ATOM 740 N N . LYS A 1 87 ? -4.246 -10.794 -1.315 1.00 98.19 87 LYS A N 1
ATOM 741 C CA . LYS A 1 87 ? -3.636 -11.222 -2.581 1.00 98.19 87 LYS A CA 1
ATOM 742 C C . LYS A 1 87 ? -2.810 -10.101 -3.197 1.00 98.19 87 LYS A C 1
ATOM 744 O O . LYS A 1 87 ? -3.286 -8.979 -3.321 1.00 98.19 87 LYS A O 1
ATOM 749 N N . PHE A 1 88 ? -1.576 -10.424 -3.570 1.00 98.06 88 PHE A N 1
ATOM 750 C CA . PHE A 1 88 ? -0.721 -9.562 -4.382 1.00 98.06 88 PHE A CA 1
ATOM 751 C C . PHE A 1 88 ? -0.757 -10.048 -5.828 1.00 98.06 88 PHE A C 1
ATOM 753 O O . PHE A 1 88 ? -0.624 -11.246 -6.078 1.00 98.06 88 PHE A O 1
ATOM 760 N N . ASP A 1 89 ? -0.884 -9.122 -6.770 1.00 97.00 89 ASP A N 1
ATOM 761 C CA . ASP A 1 89 ? -0.933 -9.427 -8.200 1.00 97.00 89 ASP A CA 1
ATOM 762 C C . ASP A 1 89 ? 0.454 -9.762 -8.746 1.00 97.00 89 ASP A C 1
ATOM 764 O O . ASP A 1 89 ? 0.619 -10.642 -9.599 1.00 97.00 89 ASP A O 1
ATOM 768 N N . HIS A 1 90 ? 1.478 -9.068 -8.242 1.00 96.00 90 HIS A N 1
ATOM 769 C CA . HIS A 1 90 ? 2.846 -9.202 -8.728 1.00 96.00 90 HIS A CA 1
ATOM 770 C C . HIS A 1 90 ? 3.883 -9.205 -7.607 1.00 96.00 90 HIS A C 1
ATOM 772 O O . HIS A 1 90 ? 3.724 -8.581 -6.556 1.00 96.00 90 HIS A O 1
ATOM 778 N N . LYS A 1 91 ? 5.003 -9.882 -7.881 1.00 94.69 91 LYS A N 1
ATOM 779 C CA . LYS A 1 91 ? 6.161 -9.966 -6.994 1.00 94.69 91 LYS A CA 1
ATOM 780 C C . LYS A 1 91 ? 7.348 -9.236 -7.604 1.00 94.69 91 LYS A C 1
ATOM 782 O O . LYS A 1 91 ? 7.924 -9.727 -8.570 1.00 94.69 91 LYS A O 1
ATOM 787 N N . GLN A 1 92 ? 7.747 -8.112 -7.008 1.00 90.12 92 GLN A N 1
ATOM 788 C CA . GLN A 1 92 ? 8.964 -7.360 -7.347 1.00 90.12 92 GLN A CA 1
ATOM 789 C C . GLN A 1 92 ? 9.008 -6.819 -8.786 1.00 90.12 92 GLN A C 1
ATOM 791 O O . GLN A 1 92 ? 10.072 -6.451 -9.283 1.00 90.12 92 GLN A O 1
ATOM 796 N N . CYS A 1 93 ? 7.871 -6.784 -9.483 1.00 86.81 93 CYS A N 1
ATOM 797 C CA . CYS A 1 93 ? 7.794 -6.369 -10.877 1.00 86.81 93 CYS A CA 1
ATOM 798 C C . CYS A 1 93 ? 6.424 -5.773 -11.222 1.00 86.81 93 CYS A C 1
ATOM 800 O O . CYS A 1 93 ? 5.453 -5.916 -10.485 1.00 86.81 93 CYS A O 1
ATOM 802 N N . ASN A 1 94 ? 6.373 -5.095 -12.363 1.00 83.25 94 ASN A N 1
ATOM 803 C CA . ASN A 1 94 ? 5.221 -4.382 -12.904 1.00 83.25 94 ASN A CA 1
ATOM 804 C C . ASN A 1 94 ? 5.017 -4.755 -14.392 1.00 83.25 94 ASN A C 1
ATOM 806 O O . ASN A 1 94 ? 5.167 -3.896 -15.262 1.00 83.25 94 ASN A O 1
ATOM 810 N N . PRO A 1 95 ? 4.702 -6.027 -14.716 1.00 72.19 95 PRO A N 1
ATOM 811 C CA . PRO A 1 95 ? 4.712 -6.554 -16.087 1.00 72.19 95 PRO A CA 1
ATOM 812 C C . PRO A 1 95 ? 3.705 -5.878 -17.031 1.00 72.19 95 PRO A C 1
ATOM 814 O O . PRO A 1 95 ? 3.894 -5.919 -18.244 1.00 72.19 95 PRO A O 1
ATOM 817 N N . GLY A 1 96 ? 2.659 -5.238 -16.495 1.00 71.50 96 GLY A N 1
ATOM 818 C CA . GLY A 1 96 ? 1.689 -4.458 -17.273 1.00 71.50 96 GLY A CA 1
ATOM 819 C C . GLY A 1 96 ? 2.244 -3.155 -17.866 1.00 71.50 96 GLY A C 1
ATOM 820 O O . GLY A 1 96 ? 1.623 -2.570 -18.750 1.00 71.50 96 GLY A O 1
ATOM 821 N N . ILE A 1 97 ? 3.428 -2.708 -17.430 1.00 74.50 97 ILE A N 1
ATOM 822 C CA . ILE A 1 97 ? 4.060 -1.466 -17.880 1.00 74.50 97 ILE A CA 1
ATOM 823 C C . ILE A 1 97 ? 5.307 -1.798 -18.701 1.00 74.50 97 ILE A C 1
ATOM 825 O O . ILE A 1 97 ? 6.281 -2.336 -18.184 1.00 74.50 97 ILE A O 1
ATOM 829 N N . SER A 1 98 ? 5.305 -1.433 -19.982 1.00 69.31 98 SER A N 1
ATOM 830 C CA . SER A 1 98 ? 6.486 -1.537 -20.846 1.00 69.31 98 SER A CA 1
ATOM 831 C C . SER A 1 98 ? 6.552 -0.381 -21.835 1.00 69.31 98 SER A C 1
ATOM 833 O O . SER A 1 98 ? 5.546 0.281 -22.102 1.00 69.31 98 SER A O 1
ATOM 835 N N . SER A 1 99 ? 7.727 -0.175 -22.432 1.00 65.44 99 SER A N 1
ATOM 836 C CA . SER A 1 99 ? 7.924 0.848 -23.472 1.00 65.44 99 SER A CA 1
ATOM 837 C C . SER A 1 99 ? 7.082 0.576 -24.731 1.00 65.44 99 SER A C 1
ATOM 839 O O . SER A 1 99 ? 6.847 1.473 -25.532 1.00 65.44 99 SER A O 1
ATOM 841 N N . ASN A 1 100 ? 6.593 -0.660 -24.894 1.00 63.25 100 ASN A N 1
ATOM 842 C CA . ASN A 1 100 ? 5.717 -1.067 -25.996 1.00 63.25 100 ASN A CA 1
ATOM 843 C C . ASN A 1 100 ? 4.227 -0.804 -25.712 1.00 63.25 100 ASN A C 1
ATOM 845 O O . ASN A 1 100 ? 3.416 -0.870 -26.633 1.00 63.25 100 ASN A O 1
ATOM 849 N N . MET A 1 101 ? 3.865 -0.513 -24.457 1.00 64.00 101 MET A N 1
ATOM 850 C CA . MET A 1 101 ? 2.487 -0.253 -24.016 1.00 64.00 101 MET A CA 1
ATOM 851 C C . MET A 1 101 ? 2.184 1.252 -23.873 1.00 64.00 101 MET A C 1
ATOM 853 O O . MET A 1 101 ? 1.066 1.618 -23.527 1.00 64.00 101 MET A O 1
ATOM 857 N N . GLY A 1 102 ? 3.153 2.133 -24.164 1.00 59.88 102 GLY A N 1
ATOM 858 C CA . GLY A 1 102 ? 2.977 3.589 -24.166 1.00 59.88 102 GLY A CA 1
ATOM 859 C C . GLY A 1 102 ? 4.259 4.358 -24.523 1.00 59.88 102 GLY A C 1
ATOM 860 O O . GLY A 1 102 ? 5.363 3.929 -24.207 1.00 59.88 102 GLY A O 1
ATOM 861 N N . ASN A 1 103 ? 4.124 5.533 -25.150 1.00 54.00 103 ASN A N 1
ATOM 862 C CA . ASN A 1 103 ? 5.238 6.323 -25.716 1.00 54.00 103 ASN A CA 1
ATOM 863 C C . ASN A 1 103 ? 5.869 7.360 -24.755 1.00 54.00 103 ASN A C 1
ATOM 865 O O . ASN A 1 103 ? 6.485 8.328 -25.203 1.00 54.00 103 ASN A O 1
ATOM 869 N N . PHE A 1 104 ? 5.712 7.213 -23.436 1.00 63.28 104 PHE A N 1
ATOM 870 C CA . PHE A 1 104 ? 5.977 8.310 -22.484 1.00 63.28 104 PHE A CA 1
ATOM 871 C C . PHE A 1 104 ? 7.205 8.118 -21.587 1.00 63.28 104 PHE A C 1
ATOM 873 O O . PHE A 1 104 ? 7.566 9.031 -20.843 1.00 63.28 104 PHE A O 1
ATOM 880 N N . GLY A 1 105 ? 7.877 6.968 -21.653 1.00 70.56 105 GLY A N 1
ATOM 881 C CA . GLY A 1 105 ? 9.064 6.720 -20.842 1.00 70.56 105 GLY A CA 1
ATOM 882 C C . GLY A 1 105 ? 9.744 5.391 -21.139 1.00 70.56 1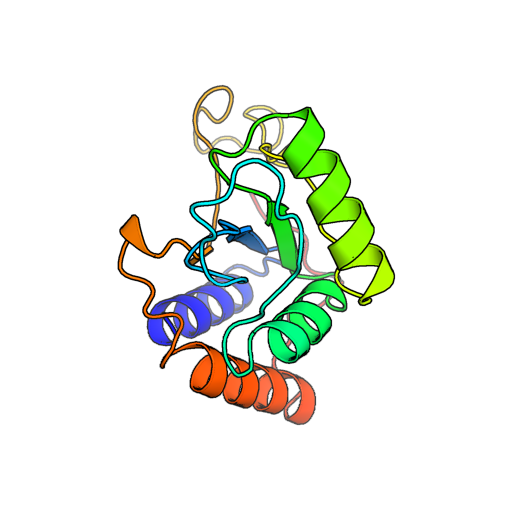05 GLY A C 1
ATOM 883 O O . GLY A 1 105 ? 9.164 4.500 -21.748 1.00 70.56 105 GLY A O 1
ATOM 884 N N . TYR A 1 106 ? 10.992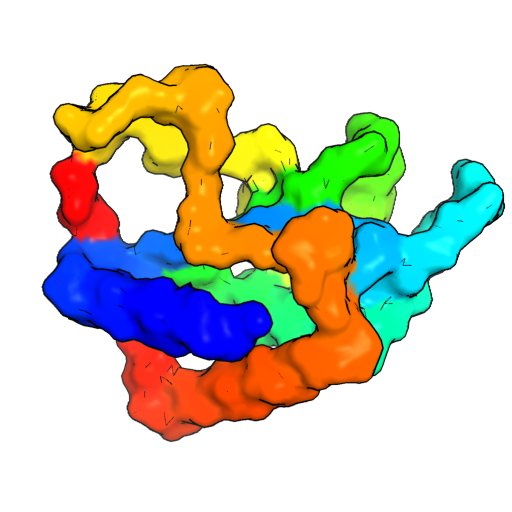 5.271 -20.688 1.00 78.75 106 TYR A N 1
ATOM 885 C CA . TYR A 1 106 ? 11.755 4.029 -20.745 1.00 78.75 106 TYR A CA 1
ATOM 886 C C . TYR A 1 106 ? 11.529 3.241 -19.451 1.00 78.75 106 TYR A C 1
ATOM 888 O O . TYR A 1 106 ? 12.131 3.543 -18.417 1.00 78.75 106 TYR A O 1
ATOM 896 N N . TYR A 1 107 ? 10.613 2.274 -19.499 1.00 78.56 107 TYR A N 1
ATOM 897 C CA . TYR A 1 107 ? 10.186 1.503 -18.325 1.00 78.56 107 TYR A CA 1
ATOM 898 C C . TYR A 1 107 ? 10.882 0.147 -18.189 1.00 78.56 107 TYR A C 1
ATOM 900 O O . TYR A 1 107 ? 10.662 -0.544 -17.205 1.00 78.56 107 TYR A O 1
ATOM 908 N N . GLU A 1 108 ? 11.791 -0.198 -19.106 1.00 78.56 108 GLU A N 1
ATOM 909 C CA . GLU A 1 108 ? 12.543 -1.463 -19.052 1.00 78.56 108 GLU A CA 1
ATOM 910 C C . GLU A 1 108 ? 13.395 -1.603 -17.779 1.00 78.56 108 GLU A C 1
ATOM 912 O O . GLU A 1 108 ? 13.692 -2.708 -17.338 1.00 78.56 108 GLU A O 1
ATOM 917 N N . THR A 1 109 ? 13.816 -0.481 -17.187 1.00 80.62 109 THR A N 1
ATOM 918 C CA . THR A 1 109 ? 14.651 -0.460 -15.972 1.00 80.62 109 THR A CA 1
ATOM 919 C C . THR A 1 109 ? 14.037 0.321 -14.817 1.00 80.62 109 THR A C 1
ATOM 921 O O . THR A 1 109 ? 14.516 0.225 -13.687 1.00 80.62 109 THR A O 1
ATOM 924 N N . LYS A 1 110 ? 12.992 1.114 -15.074 1.00 85.56 110 LYS A N 1
ATOM 925 C CA . LYS A 1 110 ? 12.347 1.945 -14.059 1.00 85.56 110 LYS A CA 1
ATOM 926 C C . LYS A 1 110 ? 11.103 1.246 -13.527 1.00 85.56 110 LYS A C 1
ATOM 928 O O . LYS A 1 110 ? 10.097 1.156 -14.224 1.00 85.56 110 LYS A O 1
ATOM 933 N N . PHE A 1 111 ? 11.145 0.866 -12.256 1.00 89.50 111 PHE A N 1
ATOM 934 C CA . PHE A 1 111 ? 9.976 0.366 -11.541 1.00 89.50 111 PHE A CA 1
ATOM 935 C C . PHE A 1 111 ? 8.894 1.460 -11.447 1.00 89.50 111 PHE A C 1
ATOM 937 O O . PHE A 1 111 ? 9.171 2.588 -11.025 1.00 89.50 111 PHE A O 1
ATOM 944 N N . TYR A 1 112 ? 7.675 1.150 -11.894 1.00 90.00 112 TYR A N 1
ATOM 945 C CA . TYR A 1 112 ? 6.539 2.075 -11.911 1.00 90.00 112 TYR A CA 1
ATOM 946 C C . TYR A 1 112 ? 5.575 1.780 -10.762 1.00 90.00 112 TYR A C 1
ATOM 948 O O . TYR A 1 112 ? 5.203 0.634 -10.536 1.00 90.00 112 TYR A O 1
ATOM 956 N N . PHE A 1 113 ? 5.127 2.839 -10.093 1.00 93.25 113 PHE A N 1
ATOM 957 C CA . PHE A 1 113 ? 4.074 2.816 -9.084 1.00 93.25 113 PHE A CA 1
ATOM 958 C C . PHE A 1 113 ? 3.402 4.192 -9.012 1.00 93.25 113 PHE A C 1
ATOM 960 O O . PHE A 1 113 ? 4.016 5.223 -9.304 1.00 93.25 113 PHE A O 1
ATOM 967 N N . ASN A 1 114 ? 2.140 4.213 -8.596 1.00 94.56 114 ASN A N 1
ATOM 968 C CA . ASN A 1 114 ? 1.397 5.419 -8.240 1.00 94.56 114 ASN A CA 1
ATOM 969 C C . ASN A 1 114 ? 1.490 5.710 -6.733 1.00 94.56 114 ASN A C 1
ATOM 971 O O . ASN A 1 114 ? 1.545 6.878 -6.331 1.00 94.56 114 ASN A O 1
ATOM 975 N N . VAL A 1 115 ? 1.540 4.654 -5.914 1.00 97.38 115 VAL A N 1
ATOM 976 C CA . VAL A 1 115 ? 1.638 4.724 -4.450 1.00 97.38 115 VAL A CA 1
ATOM 977 C C . VAL A 1 115 ? 2.706 3.744 -3.963 1.00 97.38 115 VAL A C 1
ATOM 979 O O . VAL A 1 115 ? 2.783 2.620 -4.453 1.00 97.38 115 VAL A O 1
ATOM 982 N N . LEU A 1 116 ? 3.535 4.183 -3.016 1.00 97.50 116 LEU A N 1
ATOM 983 C CA . LEU A 1 116 ? 4.577 3.377 -2.380 1.00 97.50 116 LEU A CA 1
ATOM 984 C C . LEU A 1 116 ? 4.346 3.359 -0.869 1.00 97.50 116 LEU A C 1
ATOM 986 O O . LEU A 1 116 ? 4.362 4.417 -0.245 1.00 97.50 116 LEU A O 1
ATOM 990 N N . PHE A 1 117 ? 4.170 2.173 -0.302 1.00 98.19 117 PHE A N 1
ATOM 991 C CA . PHE A 1 117 ? 4.114 1.921 1.134 1.00 98.19 117 PHE A CA 1
ATOM 992 C C . PHE A 1 117 ? 5.451 1.333 1.576 1.00 98.19 117 PHE A C 1
ATOM 994 O O . PHE A 1 117 ? 5.754 0.184 1.271 1.00 98.19 117 PHE A O 1
ATOM 1001 N N . GLU A 1 118 ? 6.259 2.145 2.250 1.00 97.44 118 GLU A N 1
ATOM 1002 C CA . GLU A 1 118 ? 7.605 1.784 2.695 1.00 97.44 118 GLU A CA 1
ATOM 1003 C C . GLU A 1 118 ? 7.965 2.662 3.900 1.00 97.44 118 GLU A C 1
ATOM 1005 O O . GLU A 1 118 ? 7.961 3.898 3.806 1.00 97.44 118 GLU A O 1
ATOM 1010 N N . ASP A 1 119 ? 8.274 2.035 5.033 1.00 96.81 119 ASP A N 1
ATOM 1011 C CA . ASP A 1 119 ? 8.613 2.721 6.284 1.00 96.81 119 ASP A CA 1
ATOM 1012 C C . ASP A 1 119 ? 9.857 3.602 6.118 1.00 96.81 119 ASP A C 1
ATOM 1014 O O . ASP A 1 119 ? 9.873 4.765 6.533 1.00 96.81 119 ASP A O 1
ATOM 1018 N N . LYS A 1 120 ? 10.859 3.117 5.375 1.00 95.50 120 LYS A N 1
ATOM 1019 C CA . LYS A 1 120 ? 12.100 3.862 5.092 1.00 95.50 120 LYS A CA 1
ATOM 1020 C C . LYS A 1 120 ? 11.890 5.028 4.122 1.00 95.50 120 LYS A C 1
ATOM 1022 O O . LYS A 1 120 ? 12.755 5.896 4.012 1.00 95.50 120 LYS A O 1
ATOM 1027 N N . ALA A 1 121 ? 10.746 5.078 3.438 1.00 95.31 121 ALA A N 1
ATOM 1028 C CA . ALA A 1 121 ? 10.311 6.193 2.599 1.00 95.31 121 ALA A CA 1
ATOM 1029 C C . ALA A 1 121 ? 9.359 7.152 3.343 1.00 95.31 121 ALA A C 1
ATOM 1031 O O . ALA A 1 121 ? 8.865 8.113 2.748 1.00 95.31 121 ALA A O 1
ATOM 1032 N N . GLY A 1 122 ? 9.130 6.919 4.641 1.00 95.69 122 GLY A N 1
ATOM 1033 C CA . GLY A 1 122 ? 8.408 7.816 5.539 1.00 95.69 122 GLY A CA 1
ATOM 1034 C C . GLY A 1 122 ? 6.993 7.375 5.911 1.00 95.69 122 GLY A C 1
ATOM 1035 O O . GLY A 1 122 ? 6.329 8.125 6.623 1.00 95.69 122 GLY A O 1
ATOM 1036 N N . PHE A 1 123 ? 6.522 6.202 5.473 1.00 97.75 123 PHE A N 1
ATOM 1037 C CA . PHE A 1 123 ? 5.220 5.680 5.897 1.00 97.75 123 PHE A CA 1
ATOM 1038 C C . PHE A 1 123 ? 5.222 5.335 7.397 1.00 97.75 123 PHE A C 1
ATOM 1040 O O . PHE A 1 123 ? 6.068 4.569 7.851 1.00 97.75 123 PHE A O 1
ATOM 1047 N N . GLN A 1 124 ? 4.289 5.900 8.172 1.00 97.44 124 GLN A N 1
ATOM 1048 C CA . GLN A 1 124 ? 4.175 5.634 9.612 1.00 97.44 124 GLN A CA 1
ATOM 1049 C C . GLN A 1 124 ? 3.142 4.532 9.884 1.00 97.44 124 GLN A C 1
ATOM 1051 O O . GLN A 1 124 ? 1.946 4.791 10.024 1.00 97.44 124 GLN A O 1
ATOM 1056 N N . SER A 1 125 ? 3.604 3.286 9.967 1.00 97.00 125 SER A N 1
ATOM 1057 C CA . SER A 1 125 ? 2.736 2.102 10.034 1.00 97.00 125 SER A CA 1
ATOM 1058 C C . SER A 1 125 ? 1.877 2.008 11.294 1.00 97.00 125 SER A C 1
ATOM 1060 O O . SER A 1 125 ? 0.780 1.467 11.240 1.00 97.00 125 SER A O 1
ATOM 1062 N N . ASP A 1 126 ? 2.309 2.559 12.426 1.00 95.38 126 ASP A N 1
ATOM 1063 C CA . ASP A 1 126 ? 1.487 2.559 13.644 1.00 95.38 126 ASP A CA 1
ATOM 1064 C C . ASP A 1 126 ? 0.316 3.560 13.592 1.00 95.38 126 ASP A C 1
ATOM 1066 O O . ASP A 1 126 ? -0.638 3.425 14.358 1.00 95.38 126 ASP A O 1
ATOM 1070 N N . GLU A 1 127 ? 0.361 4.542 12.686 1.00 95.06 127 GLU A N 1
ATOM 1071 C CA . GLU A 1 127 ? -0.557 5.690 12.691 1.00 95.06 127 GLU A CA 1
ATOM 1072 C C . GLU A 1 127 ? -1.408 5.782 11.416 1.00 95.06 127 GLU A C 1
ATOM 1074 O O . GLU A 1 127 ? -2.604 6.067 11.467 1.00 95.06 127 GLU A O 1
ATOM 1079 N N . GLU A 1 128 ? -0.817 5.535 10.245 1.00 98.00 128 GLU A N 1
ATOM 1080 C CA . GLU A 1 128 ? -1.441 5.906 8.972 1.00 98.00 128 GLU A CA 1
ATOM 1081 C C . GLU A 1 128 ? -2.420 4.858 8.424 1.00 98.00 128 GLU A C 1
ATOM 1083 O O . GLU A 1 128 ? -3.289 5.194 7.614 1.00 98.00 128 GLU A O 1
ATOM 1088 N N . TRP A 1 129 ? -2.340 3.596 8.865 1.00 98.44 129 TRP A N 1
ATOM 1089 C CA . TRP A 1 129 ? -3.237 2.539 8.378 1.00 98.44 129 TRP A CA 1
ATOM 1090 C C . TRP A 1 129 ? -4.711 2.797 8.700 1.00 98.44 129 TRP A C 1
ATOM 1092 O O . TRP A 1 129 ? -5.573 2.443 7.890 1.00 98.44 129 TRP A O 1
ATOM 1102 N N . GLU A 1 130 ? -5.018 3.408 9.848 1.00 98.06 130 GLU A N 1
ATOM 1103 C CA . GLU A 1 130 ? -6.395 3.722 10.242 1.00 98.06 130 GLU A CA 1
ATOM 1104 C C . GLU A 1 130 ? -7.032 4.758 9.314 1.00 98.06 130 GLU A C 1
ATOM 1106 O O . GLU A 1 130 ? -8.146 4.554 8.825 1.00 98.06 130 GLU A O 1
ATOM 1111 N N . GLU A 1 131 ? -6.314 5.837 9.003 1.00 98.00 131 GLU A N 1
ATOM 1112 C CA . GLU A 1 131 ? -6.837 6.882 8.124 1.00 98.00 131 GLU A CA 1
ATOM 1113 C C . GLU A 1 131 ? -7.092 6.349 6.706 1.00 98.00 131 GLU A C 1
ATOM 1115 O O . GLU A 1 131 ? -8.109 6.661 6.078 1.00 98.00 131 GLU A O 1
ATOM 1120 N N . ILE A 1 132 ? -6.193 5.494 6.212 1.00 98.38 132 ILE A N 1
ATOM 1121 C CA . ILE A 1 132 ? -6.338 4.845 4.906 1.00 98.38 132 ILE A CA 1
ATOM 1122 C C . ILE A 1 132 ? -7.551 3.919 4.910 1.00 98.38 132 ILE A C 1
ATOM 1124 O O . ILE A 1 132 ? -8.364 3.970 3.987 1.00 98.38 132 ILE A O 1
ATOM 1128 N N . HIS A 1 133 ? -7.710 3.119 5.964 1.00 98.50 133 HIS A N 1
ATOM 1129 C CA . HIS A 1 133 ? -8.848 2.225 6.124 1.00 98.50 133 HIS A CA 1
ATOM 1130 C C . HIS A 1 133 ? -10.187 2.970 6.043 1.00 98.50 133 HIS A C 1
ATOM 1132 O O . HIS A 1 133 ? -11.080 2.592 5.280 1.00 98.50 133 HIS A O 1
ATOM 1138 N N . GLU A 1 134 ? -10.331 4.050 6.814 1.00 98.44 134 GLU A N 1
ATOM 1139 C CA . GLU A 1 134 ? -11.572 4.827 6.838 1.00 98.44 134 GLU A CA 1
ATOM 1140 C C . GLU A 1 134 ? -11.829 5.538 5.503 1.00 98.44 134 GLU A C 1
ATOM 1142 O O . GLU A 1 134 ? -12.978 5.627 5.058 1.00 98.44 134 GLU A O 1
ATOM 1147 N N . TYR A 1 135 ? -10.777 5.972 4.805 1.00 98.44 135 TYR A N 1
ATOM 1148 C CA . TYR A 1 135 ? -10.925 6.549 3.473 1.00 98.44 135 TYR A CA 1
ATOM 1149 C C . TYR A 1 135 ? -11.376 5.528 2.421 1.00 98.44 135 TYR A C 1
ATOM 1151 O O . TYR A 1 135 ? -12.256 5.841 1.617 1.00 98.44 135 TYR A O 1
ATOM 1159 N N . LEU A 1 136 ? -10.842 4.303 2.436 1.00 97.88 136 LEU A N 1
ATOM 1160 C CA . LEU A 1 136 ? -11.289 3.245 1.523 1.00 97.88 136 LEU A CA 1
ATOM 1161 C C . LEU A 1 136 ? -12.760 2.884 1.762 1.00 97.88 136 LEU A C 1
ATOM 1163 O O . LEU A 1 136 ? -13.530 2.815 0.805 1.00 97.88 136 LEU A O 1
ATOM 1167 N N . LYS A 1 137 ? -13.186 2.776 3.029 1.00 98.12 137 LYS A N 1
ATOM 1168 C CA . LYS A 1 137 ? -14.603 2.568 3.382 1.00 98.12 137 LYS A CA 1
ATOM 1169 C C . LYS A 1 137 ? -15.495 3.688 2.857 1.00 98.12 137 LYS A C 1
ATOM 1171 O O . LYS A 1 137 ? -16.607 3.438 2.393 1.00 98.12 137 LYS A O 1
ATOM 1176 N N . TRP A 1 138 ? -15.032 4.936 2.941 1.00 98.31 138 TRP A N 1
ATOM 1177 C CA . TRP A 1 138 ? -15.752 6.069 2.368 1.00 98.31 138 TRP A CA 1
ATOM 1178 C C . TRP A 1 138 ? -15.859 5.957 0.841 1.00 98.31 138 TRP A C 1
ATOM 1180 O O . TRP A 1 138 ? -16.947 6.184 0.308 1.00 98.31 138 TRP A O 1
ATOM 1190 N N . CYS A 1 139 ? -14.783 5.563 0.149 1.00 97.00 139 CYS A N 1
ATOM 1191 C CA . CYS A 1 139 ? -14.791 5.379 -1.305 1.00 97.00 139 CYS A CA 1
ATOM 1192 C C . CYS A 1 139 ? -15.827 4.329 -1.728 1.00 97.00 139 CYS A C 1
ATOM 1194 O O . CYS A 1 139 ? -16.666 4.617 -2.578 1.00 97.00 139 CYS A O 1
ATOM 1196 N N . GLU A 1 140 ? -15.838 3.160 -1.082 1.00 95.50 140 GLU A N 1
ATOM 1197 C CA . GLU A 1 140 ? -16.825 2.102 -1.348 1.00 95.50 140 GLU A CA 1
ATOM 1198 C C . GLU A 1 140 ? -18.255 2.580 -1.075 1.00 95.50 140 GLU A C 1
ATOM 1200 O O . GLU A 1 140 ? -19.137 2.463 -1.925 1.00 95.50 140 GLU A O 1
ATOM 1205 N N . LYS A 1 141 ? -18.487 3.200 0.089 1.00 97.44 141 LYS A N 1
ATOM 1206 C CA . LYS A 1 141 ? -19.813 3.696 0.490 1.00 97.44 141 LYS A CA 1
ATOM 1207 C C . LYS A 1 141 ? -20.367 4.756 -0.463 1.00 97.44 141 LYS A C 1
ATOM 1209 O O . LYS A 1 141 ? -21.581 4.859 -0.628 1.00 97.44 141 LYS A O 1
ATOM 1214 N N . THR A 1 142 ? -19.496 5.585 -1.030 1.00 97.19 142 THR A N 1
ATOM 1215 C CA . THR A 1 142 ? -19.878 6.681 -1.933 1.00 97.19 142 THR A CA 1
ATOM 1216 C C . THR A 1 142 ? -19.774 6.310 -3.407 1.00 97.19 142 THR A C 1
ATOM 1218 O O . THR A 1 142 ? -20.107 7.135 -4.256 1.00 97.19 142 THR A O 1
ATOM 1221 N N . ASN A 1 143 ? -19.352 5.079 -3.714 1.00 94.25 143 ASN A N 1
ATOM 1222 C CA . ASN A 1 143 ? -19.030 4.629 -5.063 1.00 94.25 143 ASN A CA 1
ATOM 1223 C C . ASN A 1 143 ? -18.020 5.559 -5.772 1.00 94.25 143 ASN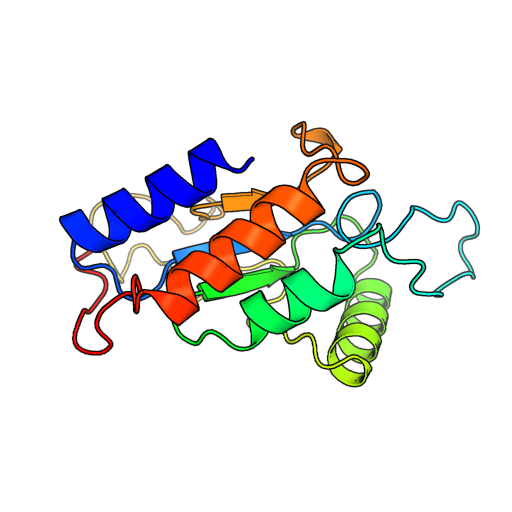 A C 1
ATOM 1225 O O . ASN A 1 143 ? -18.126 5.817 -6.972 1.00 94.25 143 ASN A O 1
ATOM 1229 N N . TYR A 1 144 ? -17.049 6.088 -5.019 1.00 95.25 144 TYR A N 1
ATOM 1230 C CA . TYR A 1 144 ? -15.900 6.818 -5.558 1.00 95.25 144 TYR A CA 1
ATOM 1231 C C . TYR A 1 144 ? -14.839 5.813 -6.021 1.00 95.25 144 TYR A C 1
ATOM 1233 O O . TYR A 1 144 ? -13.804 5.624 -5.380 1.00 95.25 144 TYR A O 1
ATOM 1241 N N . LEU A 1 145 ? -15.169 5.101 -7.098 1.00 93.56 145 LEU A N 1
ATOM 1242 C CA . LEU A 1 145 ? -14.360 4.048 -7.704 1.00 93.56 145 LEU A CA 1
ATOM 1243 C C . LEU A 1 145 ? -14.146 4.359 -9.197 1.00 93.56 145 LEU A C 1
ATOM 1245 O O . LEU A 1 145 ? -15.031 4.966 -9.817 1.00 93.56 145 LEU A O 1
ATOM 1249 N N . PRO A 1 146 ? -13.011 3.949 -9.790 1.00 93.31 146 PRO A N 1
ATOM 1250 C CA . PRO A 1 146 ? -12.810 4.028 -11.232 1.00 93.31 146 PRO A CA 1
ATOM 1251 C C . PRO A 1 146 ? -13.883 3.251 -12.006 1.00 93.31 146 PRO A C 1
ATOM 1253 O O . PRO A 1 146 ? -14.381 2.221 -11.556 1.00 93.31 146 PRO A O 1
ATOM 1256 N N . ASP A 1 147 ? -14.239 3.734 -13.196 1.00 93.19 147 ASP A N 1
ATOM 1257 C CA . ASP A 1 147 ? -15.166 3.028 -14.085 1.00 93.19 147 ASP A CA 1
ATOM 1258 C C . ASP A 1 147 ? -14.440 1.845 -14.755 1.00 93.19 147 ASP A C 1
ATOM 1260 O O . ASP A 1 147 ? -13.438 2.082 -15.429 1.00 93.19 147 ASP A O 1
ATOM 1264 N N . PRO A 1 148 ? -14.934 0.595 -14.662 1.00 92.56 148 PRO A N 1
ATOM 1265 C CA . PRO A 1 148 ? -14.302 -0.570 -15.296 1.00 92.56 148 PRO A CA 1
ATOM 1266 C C . PRO A 1 148 ? -14.181 -0.499 -16.824 1.00 92.56 148 PRO A C 1
ATOM 1268 O O . PRO A 1 148 ? -13.470 -1.289 -17.437 1.00 92.56 148 PRO A O 1
ATOM 1271 N N . ARG A 1 149 ? -14.892 0.430 -17.475 1.00 91.94 149 ARG A N 1
ATOM 1272 C CA . ARG A 1 149 ? -14.769 0.688 -18.921 1.00 91.94 149 ARG A CA 1
ATOM 1273 C C . ARG A 1 149 ? -13.590 1.590 -19.254 1.00 91.94 149 ARG A C 1
ATOM 1275 O O . ARG A 1 149 ? -13.272 1.773 -20.431 1.00 91.94 149 ARG A O 1
ATOM 1282 N N . TRP A 1 150 ? -13.000 2.234 -18.253 1.00 91.12 150 TRP A N 1
ATOM 1283 C CA . TRP A 1 150 ? -11.784 2.991 -18.446 1.00 91.12 150 TRP A CA 1
ATOM 1284 C C . TRP A 1 150 ? -10.657 2.027 -18.776 1.00 91.12 150 TRP A C 1
ATOM 1286 O O . TRP A 1 150 ? -10.471 0.990 -18.159 1.00 91.12 150 TRP A O 1
ATOM 1296 N N . THR A 1 151 ? -9.889 2.379 -19.787 1.00 76.31 151 THR A N 1
ATOM 1297 C CA . THR A 1 151 ? -8.598 1.760 -20.040 1.00 76.31 151 THR A CA 1
ATOM 1298 C C . THR A 1 151 ? -7.571 2.773 -19.605 1.00 76.31 151 THR A C 1
ATOM 1300 O O . THR A 1 151 ? -7.797 3.970 -19.798 1.00 76.31 151 THR A O 1
ATOM 1303 N N . ALA A 1 152 ? -6.436 2.334 -19.074 1.00 64.69 152 ALA A N 1
ATOM 1304 C CA . ALA A 1 152 ? -5.313 3.240 -18.942 1.00 64.69 152 ALA A CA 1
ATOM 1305 C C . ALA A 1 152 ? -5.009 3.828 -20.332 1.00 64.69 152 ALA A C 1
ATOM 1307 O O . ALA A 1 152 ? -4.540 3.151 -21.245 1.00 64.69 152 ALA A O 1
ATOM 1308 N N . LYS A 1 153 ? -5.421 5.083 -20.532 1.00 54.78 153 LYS A N 1
ATOM 1309 C CA . LYS A 1 153 ? -5.059 5.871 -21.700 1.00 54.78 153 LYS A CA 1
ATOM 1310 C C . LYS A 1 153 ? -3.606 6.249 -21.458 1.00 54.78 153 LYS A C 1
ATOM 1312 O O . LYS A 1 153 ? -3.349 7.242 -20.774 1.00 54.78 153 LYS A O 1
ATOM 1317 N N . TYR A 1 154 ? -2.709 5.361 -21.881 1.00 57.91 154 TYR A N 1
ATOM 1318 C CA . TYR A 1 154 ? -1.278 5.616 -21.927 1.00 57.91 154 TYR A CA 1
ATOM 1319 C C . TYR A 1 154 ? -1.012 6.576 -23.077 1.00 57.91 154 TYR A C 1
ATOM 1321 O O . TYR A 1 154 ? -1.199 6.194 -24.255 1.00 57.91 154 TYR A O 1
#